Protein AF-A0A7G5XX34-F1 (afdb_monomer_lite)

Foldseek 3Di:
DVVVVVVVVVVVVLVVVVVVVVVVLVLVSLQVVLVVCVVVVVPVSSLVSLVSSVVSLNLVSLLVNLVSCVVVVNNPVSLVSLVVSVVSVVQVSLLVNLVSCVVVVNVVQSVLCVVQNADPVRGRDDPDDD

Structure (mmCIF, N/CA/C/O backbone):
data_AF-A0A7G5XX34-F1
#
_entry.id   AF-A0A7G5XX34-F1
#
loop_
_atom_site.group_PDB
_atom_site.id
_atom_site.type_symbol
_atom_site.label_atom_id
_atom_site.label_alt_id
_atom_site.label_comp_id
_atom_site.label_asym_id
_atom_site.label_entity_id
_atom_site.label_seq_id
_atom_site.pdbx_PDB_ins_code
_atom_site.Cartn_x
_atom_site.Cartn_y
_atom_site.Cartn_z
_atom_site.occupancy
_atom_site.B_iso_or_equiv
_atom_site.auth_seq_id
_atom_site.auth_comp_id
_atom_site.auth_asym_id
_atom_site.auth_atom_id
_atom_site.pdbx_PDB_model_num
ATOM 1 N N . MET A 1 1 ? -9.428 3.087 34.332 1.00 49.62 1 MET A N 1
ATOM 2 C CA . MET A 1 1 ? -10.167 2.028 33.601 1.00 49.62 1 MET A CA 1
ATOM 3 C C . MET A 1 1 ? -11.274 2.555 32.674 1.00 49.62 1 MET A C 1
ATOM 5 O O . MET A 1 1 ? -11.606 1.859 31.728 1.00 49.62 1 MET A O 1
ATOM 9 N N . ALA A 1 2 ? -11.831 3.760 32.878 1.00 52.44 2 ALA A N 1
ATOM 10 C CA . ALA A 1 2 ? -12.924 4.284 32.039 1.00 52.44 2 ALA A CA 1
ATOM 11 C C . ALA A 1 2 ? -12.533 4.592 30.574 1.00 52.44 2 ALA A C 1
ATOM 13 O O . ALA A 1 2 ? -13.312 4.304 29.674 1.00 52.44 2 ALA A O 1
ATOM 14 N N . ARG A 1 3 ? -11.312 5.094 30.327 1.00 47.22 3 ARG A N 1
ATOM 15 C CA . ARG A 1 3 ? -10.834 5.468 28.979 1.00 47.22 3 ARG A CA 1
ATOM 16 C C . ARG A 1 3 ? -10.778 4.283 27.997 1.00 47.22 3 ARG A C 1
ATOM 18 O O . ARG A 1 3 ? -11.358 4.358 26.926 1.00 47.22 3 ARG A O 1
ATOM 25 N N . SER A 1 4 ? -10.225 3.152 28.438 1.00 47.97 4 SER A N 1
ATOM 26 C CA . SER A 1 4 ? -10.099 1.931 27.623 1.00 47.97 4 SER A CA 1
ATOM 27 C C . SER A 1 4 ? -11.450 1.289 27.266 1.00 47.97 4 SER A C 1
ATOM 29 O O . SER A 1 4 ? -11.623 0.766 26.169 1.00 47.97 4 SER A O 1
ATOM 31 N N . ARG A 1 5 ? -12.456 1.380 28.150 1.00 50.97 5 ARG A N 1
ATOM 32 C CA . ARG A 1 5 ? -13.823 0.925 27.832 1.00 50.97 5 ARG A CA 1
ATOM 33 C C . ARG A 1 5 ? -14.517 1.826 26.816 1.00 50.97 5 ARG A C 1
ATOM 35 O O . ARG A 1 5 ? -15.300 1.334 26.011 1.00 50.97 5 ARG A O 1
ATOM 42 N N . GLN A 1 6 ? -14.246 3.125 26.871 1.00 54.00 6 GLN A N 1
ATOM 43 C CA . GLN A 1 6 ? -14.840 4.095 25.961 1.00 54.00 6 GLN A CA 1
ATOM 44 C C . GLN A 1 6 ? -14.222 3.986 24.558 1.00 54.00 6 GLN A C 1
ATOM 46 O O . GLN A 1 6 ? -14.960 4.014 23.580 1.00 54.00 6 GLN A O 1
ATOM 51 N N . GLU A 1 7 ? -12.910 3.744 24.459 1.00 53.38 7 GLU A N 1
ATOM 52 C CA . GLU A 1 7 ? -12.226 3.404 23.200 1.00 53.38 7 GLU A CA 1
ATOM 53 C C . GLU A 1 7 ? -12.747 2.091 22.605 1.00 53.38 7 GLU A C 1
ATOM 55 O O . GLU A 1 7 ? -13.122 2.060 21.437 1.00 53.38 7 GLU A O 1
ATOM 60 N N . ALA A 1 8 ? -12.878 1.032 23.411 1.00 53.97 8 ALA A N 1
ATOM 61 C CA . ALA A 1 8 ? -13.423 -0.246 22.946 1.00 53.97 8 ALA A CA 1
ATOM 62 C C . ALA A 1 8 ? -14.884 -0.138 22.459 1.00 53.97 8 ALA A C 1
ATOM 64 O O . ALA A 1 8 ? -15.256 -0.761 21.465 1.00 53.97 8 ALA A O 1
ATOM 65 N N . GLY A 1 9 ? -15.709 0.677 23.128 1.00 59.34 9 GLY A N 1
ATOM 66 C CA . GLY A 1 9 ? -17.088 0.946 22.709 1.00 59.34 9 GLY A CA 1
ATOM 67 C C . GLY A 1 9 ? -17.181 1.769 21.421 1.00 59.34 9 GLY A C 1
ATOM 68 O O . GLY A 1 9 ? -18.054 1.509 20.594 1.00 59.34 9 GLY A O 1
ATOM 69 N N . ASN A 1 10 ? -16.255 2.709 21.214 1.00 61.12 10 ASN A N 1
ATOM 70 C CA . ASN A 1 10 ? -16.158 3.472 19.968 1.00 61.12 10 ASN A CA 1
ATOM 71 C C . ASN A 1 10 ? -15.698 2.592 18.798 1.00 61.12 10 ASN A C 1
ATOM 73 O O . ASN A 1 10 ? -16.248 2.694 17.706 1.00 61.12 10 ASN A O 1
ATOM 77 N N . LEU A 1 11 ? -14.752 1.680 19.040 1.00 56.12 11 LEU A N 1
ATOM 78 C CA . LEU A 1 11 ? -14.261 0.735 18.033 1.00 56.12 11 LEU A CA 1
ATOM 79 C C . LEU A 1 11 ? -15.355 -0.242 17.583 1.00 56.12 11 LEU A C 1
ATOM 81 O O . LEU A 1 11 ? -15.514 -0.452 16.385 1.00 56.12 11 LEU A O 1
ATOM 85 N N . GLN A 1 12 ? -16.167 -0.771 18.507 1.00 63.25 12 GLN A N 1
ATOM 86 C CA . GLN A 1 12 ? -17.311 -1.626 18.152 1.00 63.25 12 GLN A CA 1
ATOM 87 C C . GLN A 1 12 ? -18.419 -0.875 17.397 1.00 63.25 12 GLN A C 1
ATOM 89 O O . GLN A 1 12 ? -19.063 -1.443 16.512 1.00 63.25 12 GLN A O 1
ATOM 94 N N . GLY A 1 13 ? -18.665 0.391 17.747 1.00 62.22 13 GLY A N 1
ATOM 95 C CA . GLY A 1 13 ? -19.613 1.248 17.031 1.00 62.22 13 GLY A CA 1
ATOM 96 C C . GLY A 1 13 ? -19.152 1.546 15.604 1.00 62.22 13 GLY A C 1
ATOM 97 O O . GLY A 1 13 ? -19.936 1.401 14.665 1.00 62.22 13 GLY A O 1
ATOM 98 N N . ALA A 1 14 ? -17.867 1.874 15.444 1.00 61.19 14 ALA A N 1
ATOM 99 C CA . ALA A 1 14 ? -17.233 2.060 14.147 1.00 61.19 14 ALA A CA 1
ATOM 100 C C . ALA A 1 14 ? -17.311 0.772 13.315 1.00 61.19 14 ALA A C 1
ATOM 102 O O . ALA A 1 14 ? -17.833 0.803 12.209 1.00 61.19 14 ALA A O 1
ATOM 103 N N . GLU A 1 15 ? -16.905 -0.383 13.853 1.00 60.84 15 GLU A N 1
ATOM 104 C CA . GLU A 1 15 ? -16.951 -1.671 13.139 1.00 60.84 15 GLU A CA 1
ATOM 105 C C . GLU A 1 15 ? -18.349 -2.014 12.594 1.00 60.84 15 GLU A C 1
ATOM 107 O O . GLU A 1 15 ? -18.463 -2.522 11.479 1.00 60.84 15 GLU A O 1
ATOM 112 N N . ARG A 1 16 ? -19.426 -1.695 13.327 1.00 64.75 16 ARG A N 1
ATOM 113 C CA . ARG A 1 16 ? -20.809 -1.910 12.859 1.00 64.75 16 ARG A CA 1
ATOM 114 C C . ARG A 1 16 ? -21.240 -0.953 11.751 1.00 64.75 16 ARG A C 1
ATOM 116 O O . ARG A 1 16 ? -21.812 -1.412 10.765 1.00 64.75 16 ARG A O 1
ATOM 123 N N . LEU A 1 17 ? -20.978 0.345 11.906 1.00 60.66 17 LEU A N 1
ATOM 124 C CA . LEU A 1 17 ? -21.235 1.346 10.860 1.00 60.66 17 LEU A CA 1
ATOM 125 C C . LEU A 1 17 ? -20.430 1.032 9.592 1.00 60.66 17 LEU A C 1
ATOM 127 O O . LEU A 1 17 ? -20.930 1.170 8.479 1.00 60.66 17 LEU A O 1
ATOM 131 N N . HIS A 1 18 ? -19.214 0.519 9.761 1.00 60.47 18 HIS A N 1
ATOM 132 C CA . HIS A 1 18 ? -18.367 0.089 8.661 1.00 60.47 18 HIS A CA 1
ATOM 133 C C . HIS A 1 18 ? -18.865 -1.194 8.004 1.00 60.47 18 HIS A C 1
ATOM 135 O O . HIS A 1 18 ? -18.873 -1.255 6.783 1.00 60.47 18 HIS A O 1
ATOM 141 N N . GLN A 1 19 ? -19.360 -2.187 8.750 1.00 59.91 19 GLN A N 1
ATOM 142 C CA . GLN A 1 19 ? -19.962 -3.377 8.140 1.00 59.91 19 GLN A CA 1
ATOM 143 C C . GLN A 1 19 ? -21.170 -3.016 7.256 1.00 59.91 19 GLN A C 1
ATOM 145 O O . GLN A 1 19 ? -21.334 -3.601 6.192 1.00 59.91 19 GLN A O 1
ATOM 150 N N . GLN A 1 20 ? -21.937 -1.988 7.630 1.00 62.19 20 GLN A N 1
ATOM 151 C CA . GLN A 1 20 ? -22.999 -1.436 6.781 1.00 62.19 20 GLN A CA 1
ATOM 152 C C . GLN A 1 20 ? -22.465 -0.685 5.550 1.00 62.19 20 GLN A C 1
ATOM 154 O O . GLN A 1 20 ? -23.070 -0.773 4.488 1.00 62.19 20 GLN A O 1
ATOM 159 N N . ALA A 1 21 ? -21.336 0.025 5.655 1.00 57.69 21 ALA A N 1
ATOM 160 C CA . ALA A 1 21 ? -20.685 0.674 4.510 1.00 57.69 21 ALA A CA 1
ATOM 161 C C . ALA A 1 21 ? -20.089 -0.344 3.516 1.00 57.69 21 ALA A C 1
ATOM 163 O O . ALA A 1 21 ? -20.134 -0.127 2.307 1.00 57.69 21 ALA A O 1
ATOM 164 N N . ILE A 1 22 ? -19.594 -1.480 4.020 1.00 56.34 22 ILE A N 1
ATOM 165 C CA . ILE A 1 22 ? -19.170 -2.632 3.210 1.00 56.34 22 ILE A CA 1
ATOM 166 C C . ILE A 1 22 ? -20.366 -3.213 2.459 1.00 56.34 22 ILE A C 1
ATOM 168 O O . ILE A 1 22 ? -20.278 -3.429 1.254 1.00 56.34 22 ILE A O 1
ATOM 172 N N . ASP A 1 23 ? -21.492 -3.417 3.148 1.00 59.62 23 ASP A N 1
ATOM 173 C CA . ASP A 1 23 ? -22.729 -3.899 2.524 1.00 59.62 23 ASP A CA 1
ATOM 174 C C . ASP A 1 23 ? -23.292 -2.879 1.511 1.00 59.62 23 ASP A C 1
ATOM 176 O O . ASP A 1 23 ? -23.983 -3.256 0.566 1.00 59.62 23 ASP A O 1
ATOM 180 N N . ALA A 1 24 ? -22.954 -1.594 1.669 1.00 62.25 24 ALA A N 1
ATOM 181 C CA . ALA A 1 24 ? -23.264 -0.519 0.727 1.00 62.25 24 ALA A CA 1
ATOM 182 C C . ALA A 1 24 ? -22.245 -0.374 -0.426 1.00 62.25 24 ALA A C 1
ATOM 184 O O . ALA A 1 24 ? -22.453 0.460 -1.306 1.00 62.25 24 ALA A O 1
ATOM 185 N N . GLY A 1 25 ? -21.172 -1.175 -0.455 1.00 57.31 25 GLY A N 1
ATOM 186 C CA . GLY A 1 25 ? -20.177 -1.172 -1.534 1.00 57.31 25 GLY A CA 1
ATOM 187 C C . GLY A 1 25 ? -19.146 -0.040 -1.472 1.00 57.31 25 GLY A C 1
ATOM 188 O O . GLY A 1 25 ? -18.479 0.226 -2.467 1.00 57.31 25 GLY A O 1
ATOM 189 N N . CYS A 1 26 ? -18.982 0.628 -0.328 1.00 65.69 26 CYS A N 1
ATOM 190 C CA . CYS A 1 26 ? -17.970 1.672 -0.155 1.00 65.69 26 CYS A CA 1
ATOM 191 C C . CYS A 1 26 ? -16.622 1.053 0.250 1.00 65.69 26 CYS A C 1
ATOM 193 O O . CYS A 1 26 ? -16.222 1.097 1.415 1.00 65.69 26 CYS A O 1
ATOM 195 N N . SER A 1 27 ? -15.924 0.454 -0.716 1.00 68.56 27 SER A N 1
ATOM 196 C CA . SER A 1 27 ? -14.588 -0.138 -0.546 1.00 68.56 27 SER A CA 1
ATOM 197 C C . SER A 1 27 ? -13.553 0.848 0.012 1.00 68.56 27 SER A C 1
ATOM 199 O O . SER A 1 27 ? -12.686 0.449 0.790 1.00 68.56 27 SER A O 1
ATOM 201 N N . ASP A 1 28 ? -13.695 2.134 -0.308 1.00 71.00 28 ASP A N 1
ATOM 202 C CA . ASP A 1 28 ? -12.798 3.217 0.114 1.00 71.00 28 ASP A CA 1
ATOM 203 C C . ASP A 1 28 ? -12.862 3.434 1.636 1.00 71.00 28 ASP A C 1
ATOM 205 O O . ASP A 1 28 ? -11.843 3.601 2.302 1.00 71.00 28 ASP A O 1
ATOM 209 N N . SER A 1 29 ? -14.055 3.286 2.228 1.00 78.44 29 SER A N 1
ATOM 210 C CA . SER A 1 29 ? -14.263 3.430 3.676 1.00 78.44 29 SER A CA 1
ATOM 211 C C . SER A 1 29 ? -13.544 2.358 4.501 1.00 78.44 29 SER A C 1
ATOM 213 O O . SER A 1 29 ? -13.273 2.571 5.683 1.00 78.44 29 SER A O 1
ATOM 215 N N . LEU A 1 30 ? -13.242 1.197 3.904 1.00 80.12 30 LEU A N 1
ATOM 216 C CA . LEU A 1 30 ? -12.408 0.179 4.544 1.00 80.12 30 LEU A CA 1
ATOM 217 C C . LEU A 1 30 ? -10.931 0.579 4.567 1.00 80.12 30 LEU A C 1
ATOM 219 O O . LEU A 1 30 ? -10.252 0.285 5.550 1.00 80.12 30 LEU A O 1
ATOM 223 N N . GLY A 1 31 ? -10.451 1.234 3.506 1.00 82.06 31 GLY A N 1
ATOM 224 C CA . GLY A 1 31 ? -9.086 1.747 3.424 1.00 82.06 31 GLY A CA 1
ATOM 225 C C . GLY A 1 31 ? -8.841 2.843 4.459 1.00 82.06 31 GLY A C 1
ATOM 226 O O . GLY A 1 31 ? -7.869 2.772 5.204 1.00 82.06 31 GLY A O 1
ATOM 227 N N . ASP A 1 32 ? -9.779 3.780 4.597 1.00 84.44 32 ASP A N 1
ATOM 228 C CA . ASP A 1 32 ? -9.680 4.855 5.591 1.00 84.44 32 ASP A CA 1
ATOM 229 C C . ASP A 1 32 ? -9.654 4.311 7.029 1.00 84.44 32 ASP A C 1
ATOM 231 O O . ASP A 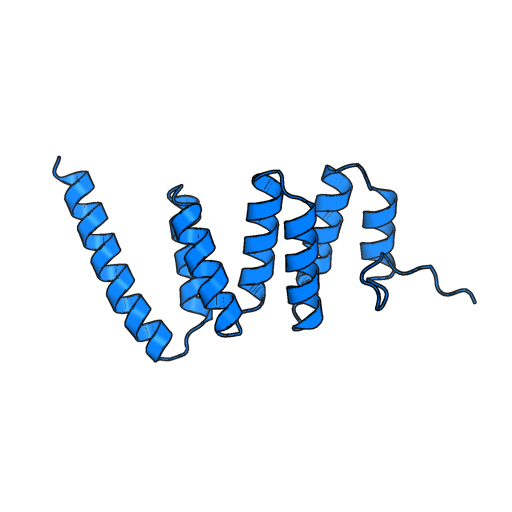1 32 ? -8.851 4.737 7.861 1.00 84.44 32 ASP A O 1
ATOM 235 N N . LEU A 1 33 ? -10.500 3.316 7.334 1.00 83.25 33 LEU A N 1
ATOM 236 C CA . LEU A 1 33 ? -10.495 2.671 8.649 1.00 83.25 33 LEU A CA 1
ATOM 237 C C . LEU A 1 33 ? -9.185 1.922 8.912 1.00 83.25 33 LEU A C 1
ATOM 239 O O . LEU A 1 33 ? -8.709 1.899 10.049 1.00 83.25 33 LEU A O 1
ATOM 243 N N . ALA A 1 34 ? -8.620 1.289 7.885 1.00 87.62 34 ALA A N 1
ATOM 244 C CA . ALA A 1 34 ? -7.335 0.622 7.999 1.00 87.62 34 ALA A CA 1
ATOM 245 C C . ALA A 1 34 ? -6.227 1.622 8.361 1.00 87.62 34 ALA A C 1
ATOM 247 O O . ALA A 1 34 ? -5.482 1.358 9.304 1.00 87.62 34 ALA A O 1
ATOM 248 N N . GLY A 1 35 ? -6.202 2.796 7.719 1.00 86.44 35 GLY A N 1
ATOM 249 C CA . GLY A 1 35 ? -5.285 3.887 8.063 1.00 86.44 35 GLY A CA 1
ATOM 250 C C . GLY A 1 35 ? -5.434 4.347 9.517 1.00 86.44 35 GLY A C 1
ATOM 251 O O . GLY A 1 35 ? -4.454 4.412 10.253 1.00 86.44 35 GLY A O 1
ATOM 252 N N . LEU A 1 36 ? -6.667 4.540 9.996 1.00 86.12 36 LEU A N 1
ATOM 253 C CA . LEU A 1 36 ? -6.916 4.902 11.401 1.00 86.12 36 LEU A CA 1
ATOM 254 C C . LEU A 1 36 ? -6.442 3.826 12.394 1.00 86.12 36 LEU A C 1
ATOM 256 O O . LEU A 1 36 ? -5.963 4.139 13.485 1.00 86.12 36 LEU A O 1
ATOM 260 N N . ARG A 1 37 ? -6.591 2.542 12.046 1.00 86.25 37 ARG A N 1
ATOM 261 C CA . ARG A 1 37 ? -6.095 1.427 12.872 1.00 86.25 37 ARG A CA 1
ATOM 262 C C . ARG A 1 37 ? -4.577 1.384 12.898 1.00 86.25 37 ARG A C 1
ATOM 264 O O . ARG A 1 37 ? -4.003 1.110 13.949 1.00 86.25 37 ARG A O 1
ATOM 271 N N . GLU A 1 38 ? -3.949 1.682 11.771 1.00 87.44 38 GLU A N 1
ATOM 272 C CA . GLU A 1 38 ? -2.504 1.778 11.663 1.00 87.44 38 GLU A CA 1
ATOM 273 C C . GLU A 1 38 ? -1.947 2.915 12.527 1.00 87.44 38 GLU A C 1
ATOM 275 O O . GLU A 1 38 ? -1.044 2.681 13.328 1.00 87.44 38 GLU A O 1
ATOM 280 N N . GLU A 1 39 ? -2.548 4.107 12.461 1.00 87.62 39 GLU A N 1
ATOM 281 C CA . GLU A 1 39 ? -2.197 5.249 13.319 1.00 87.62 39 GLU A CA 1
ATOM 282 C C . GLU A 1 39 ? -2.366 4.928 14.813 1.00 87.62 39 GLU A C 1
ATOM 284 O O . GLU A 1 39 ? -1.598 5.397 15.656 1.00 87.62 39 GLU A O 1
ATOM 289 N N . ALA A 1 40 ? -3.345 4.085 15.152 1.00 85.81 40 ALA A N 1
ATOM 290 C CA . ALA A 1 40 ? -3.562 3.583 16.506 1.00 85.81 40 ALA A CA 1
ATOM 291 C C . ALA A 1 40 ? -2.597 2.447 16.917 1.00 85.81 40 ALA A C 1
ATOM 293 O O . ALA A 1 40 ? -2.661 1.974 18.054 1.00 85.81 40 ALA A O 1
ATOM 294 N N . GLY A 1 41 ? -1.714 1.996 16.019 1.00 86.56 41 GLY A N 1
ATOM 295 C CA . GL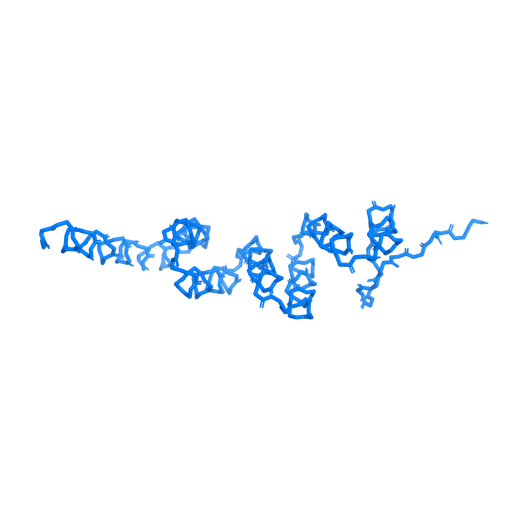Y A 1 41 ? -0.755 0.909 16.241 1.00 86.56 41 GLY A CA 1
ATOM 296 C C . GLY A 1 41 ? -1.330 -0.506 16.089 1.00 86.56 41 GLY A C 1
ATOM 297 O O . GLY A 1 41 ? -0.620 -1.485 16.325 1.00 86.56 41 GLY A O 1
ATOM 298 N N . ASP A 1 42 ? -2.593 -0.651 15.680 1.00 88.38 42 ASP A N 1
ATOM 299 C CA . ASP A 1 42 ? -3.239 -1.939 15.394 1.00 88.38 42 ASP A CA 1
ATOM 300 C C . ASP A 1 42 ? -2.932 -2.392 13.957 1.00 88.38 42 ASP A C 1
ATOM 302 O O . ASP A 1 42 ? -3.811 -2.463 13.095 1.00 88.38 42 ASP A O 1
ATOM 306 N N . LEU A 1 43 ? -1.659 -2.715 13.697 1.00 87.81 43 LEU A N 1
ATOM 307 C CA . LEU A 1 43 ? -1.178 -3.121 12.368 1.00 87.81 43 LEU A CA 1
ATOM 308 C C . LEU A 1 43 ? -1.891 -4.375 11.840 1.00 87.81 43 LEU A C 1
ATOM 310 O O . LEU A 1 43 ? -2.190 -4.473 10.653 1.00 87.81 43 LEU A O 1
ATOM 314 N N . GLN A 1 44 ? -2.217 -5.330 12.718 1.00 86.62 44 GLN A N 1
ATOM 315 C CA . GLN A 1 44 ? -2.954 -6.529 12.309 1.00 86.62 44 GLN A CA 1
ATOM 316 C C . GLN A 1 44 ? -4.407 -6.215 11.936 1.00 86.62 44 GLN A C 1
ATOM 318 O O . GLN A 1 44 ? -4.958 -6.839 11.027 1.00 86.62 44 GLN A O 1
ATOM 323 N N . GLY A 1 45 ? -5.050 -5.285 12.647 1.00 85.62 45 GLY A N 1
ATOM 324 C CA . GLY A 1 45 ? -6.361 -4.759 12.280 1.00 85.62 45 GLY A CA 1
ATOM 325 C C . GLY A 1 45 ? -6.330 -4.046 10.934 1.00 85.62 45 GLY A C 1
ATOM 326 O O . GLY A 1 45 ? -7.164 -4.350 10.080 1.00 85.62 45 GLY A O 1
ATOM 327 N N . ALA A 1 46 ? -5.340 -3.175 10.730 1.00 89.31 46 ALA A N 1
ATOM 328 C CA . ALA A 1 46 ? -5.133 -2.455 9.479 1.00 89.31 46 ALA A CA 1
ATOM 329 C C . ALA A 1 46 ? -4.943 -3.415 8.293 1.00 89.31 46 ALA A C 1
ATOM 331 O O . ALA A 1 46 ? -5.670 -3.317 7.309 1.00 89.31 46 ALA A O 1
ATOM 332 N N . GLU A 1 47 ? -4.065 -4.417 8.413 1.00 89.31 47 GLU A N 1
ATOM 333 C CA . GLU A 1 47 ? -3.810 -5.396 7.345 1.00 89.31 47 GLU A CA 1
ATOM 334 C C . GLU A 1 47 ? -5.089 -6.135 6.915 1.00 89.31 47 GLU A C 1
ATOM 336 O O . GLU A 1 47 ? -5.377 -6.271 5.724 1.00 89.31 47 GLU A O 1
ATOM 341 N N . ARG A 1 48 ? -5.901 -6.593 7.879 1.00 87.81 48 ARG A N 1
ATOM 342 C CA . ARG A 1 48 ? -7.168 -7.280 7.572 1.00 87.81 48 ARG A CA 1
ATOM 343 C C . ARG A 1 48 ? -8.136 -6.378 6.812 1.00 87.81 48 ARG A C 1
ATOM 345 O O . ARG A 1 48 ? -8.837 -6.853 5.918 1.00 87.81 48 ARG A O 1
ATOM 352 N N . LEU A 1 49 ? -8.193 -5.102 7.183 1.00 87.06 49 LEU A N 1
ATOM 353 C CA . LEU A 1 49 ? -9.082 -4.127 6.563 1.00 87.06 49 LEU A CA 1
ATOM 354 C C . LEU A 1 49 ? -8.604 -3.732 5.168 1.00 87.06 49 LEU A C 1
ATOM 356 O O . LEU A 1 49 ? -9.414 -3.759 4.243 1.00 87.06 49 LEU A O 1
ATOM 360 N N . TYR A 1 50 ? -7.307 -3.472 4.985 1.00 89.88 50 TYR A N 1
ATOM 361 C CA . TYR A 1 50 ? -6.747 -3.219 3.661 1.00 89.88 50 TYR A CA 1
ATOM 362 C C . TYR A 1 50 ? -6.952 -4.416 2.726 1.00 89.88 50 TYR A C 1
ATOM 364 O O . TYR A 1 50 ? -7.367 -4.224 1.588 1.00 89.88 50 TYR A O 1
ATOM 372 N N . ARG A 1 51 ? -6.771 -5.660 3.196 1.00 87.56 51 ARG A N 1
ATOM 373 C CA . ARG A 1 51 ? -7.035 -6.850 2.363 1.00 87.56 51 ARG A CA 1
ATOM 374 C C . ARG A 1 51 ? -8.491 -6.913 1.917 1.00 87.56 51 ARG A C 1
ATOM 376 O O . ARG A 1 51 ? -8.765 -7.077 0.737 1.00 87.56 51 ARG A O 1
ATOM 383 N N . ARG A 1 52 ? -9.426 -6.688 2.840 1.00 84.44 52 ARG A N 1
ATOM 384 C CA . ARG A 1 52 ? -10.858 -6.676 2.518 1.00 84.44 52 ARG A CA 1
ATOM 385 C C . ARG A 1 52 ? -11.242 -5.523 1.581 1.00 84.44 52 ARG A C 1
ATOM 387 O O . ARG A 1 52 ? -12.135 -5.683 0.758 1.00 84.44 52 ARG A O 1
ATOM 394 N N . SER A 1 53 ? -10.580 -4.376 1.710 1.00 85.75 53 SER A N 1
ATOM 395 C CA . SER A 1 53 ? -10.750 -3.215 0.831 1.00 85.75 53 SER A CA 1
ATOM 396 C C . SER A 1 53 ? -10.244 -3.508 -0.587 1.00 85.75 53 SER A C 1
ATOM 398 O O . SER A 1 53 ? -10.954 -3.255 -1.561 1.00 85.75 53 SER A O 1
ATOM 400 N N . ALA A 1 54 ? -9.075 -4.146 -0.699 1.00 85.94 54 ALA A N 1
ATOM 401 C CA . ALA A 1 54 ? -8.518 -4.619 -1.961 1.00 85.94 54 ALA A CA 1
ATOM 402 C C . ALA A 1 54 ? -9.422 -5.661 -2.641 1.00 85.94 54 ALA A C 1
ATOM 404 O O . ALA A 1 54 ? -9.706 -5.529 -3.831 1.00 85.94 54 ALA A O 1
ATOM 405 N N . ASP A 1 55 ? -9.937 -6.635 -1.881 1.00 83.44 55 ASP A N 1
ATOM 406 C CA . ASP A 1 55 ? -10.883 -7.650 -2.371 1.00 83.44 55 ASP A CA 1
ATOM 407 C C . ASP A 1 55 ? -12.195 -7.027 -2.885 1.00 83.44 55 ASP A C 1
ATOM 409 O O . ASP A 1 55 ? -12.847 -7.576 -3.773 1.00 83.44 55 ASP A O 1
ATOM 413 N N . ALA A 1 56 ? -12.580 -5.864 -2.348 1.00 80.25 56 ALA A N 1
ATOM 414 C CA . ALA A 1 56 ? -13.746 -5.096 -2.777 1.00 80.25 56 ALA A CA 1
ATOM 415 C C . ALA A 1 56 ? -13.471 -4.162 -3.976 1.00 80.25 56 ALA A C 1
ATOM 417 O O . ALA A 1 56 ? -14.383 -3.464 -4.415 1.00 80.25 56 ALA A O 1
ATOM 418 N N . GLY A 1 57 ? -12.247 -4.151 -4.517 1.00 78.62 57 GLY A N 1
ATOM 419 C CA . GLY A 1 57 ? -11.867 -3.365 -5.697 1.00 78.62 57 GLY A CA 1
ATOM 420 C C . GLY A 1 57 ? -11.155 -2.043 -5.400 1.00 78.62 57 GLY A C 1
ATOM 421 O O . GLY A 1 57 ? -10.834 -1.308 -6.332 1.00 78.62 57 GLY A O 1
ATOM 422 N N . TYR A 1 58 ? -10.852 -1.730 -4.136 1.00 82.44 58 TYR A N 1
ATOM 423 C CA . TYR A 1 58 ? -10.056 -0.547 -3.806 1.00 82.44 58 TYR A CA 1
ATOM 424 C C . TYR A 1 58 ? -8.560 -0.857 -3.894 1.00 82.44 58 TYR A C 1
ATOM 426 O O . TYR A 1 58 ? -7.902 -1.226 -2.921 1.00 82.44 58 TYR A O 1
ATOM 434 N N . HIS A 1 59 ? -8.004 -0.714 -5.092 1.00 83.62 59 HIS A N 1
ATOM 435 C CA . HIS A 1 59 ? -6.623 -1.106 -5.389 1.00 83.62 59 HIS A CA 1
ATOM 436 C C . HIS A 1 59 ? -5.555 -0.276 -4.657 1.00 83.62 59 HIS A C 1
ATOM 438 O O . HIS A 1 59 ? -4.438 -0.757 -4.483 1.00 83.62 59 HIS A O 1
ATOM 444 N N . HIS A 1 60 ? -5.892 0.913 -4.145 1.00 84.44 60 HIS A N 1
ATOM 445 C CA . HIS A 1 60 ? -5.006 1.678 -3.258 1.00 84.44 60 HIS A CA 1
ATOM 446 C C . HIS A 1 60 ? -4.625 0.877 -2.001 1.00 84.44 60 HIS A C 1
ATOM 448 O O . HIS A 1 60 ? -3.486 0.937 -1.543 1.00 84.44 60 HIS A O 1
ATOM 454 N N . ALA A 1 61 ? -5.542 0.058 -1.472 1.00 88.62 61 ALA A N 1
ATOM 455 C CA . ALA A 1 61 ? -5.277 -0.763 -0.294 1.00 88.62 61 ALA A CA 1
ATOM 456 C C . ALA A 1 61 ? -4.172 -1.813 -0.515 1.00 88.62 61 ALA A C 1
ATOM 458 O O . ALA A 1 61 ? -3.497 -2.199 0.437 1.00 88.62 61 ALA A O 1
ATOM 459 N N . LEU A 1 62 ? -3.942 -2.251 -1.759 1.00 90.44 62 LEU A N 1
ATOM 460 C CA . LEU A 1 62 ? -2.819 -3.134 -2.094 1.00 90.44 62 LEU A CA 1
ATOM 461 C C . LEU A 1 62 ? -1.468 -2.416 -1.945 1.00 90.44 62 LEU A C 1
ATOM 463 O O . LEU A 1 62 ? -0.508 -3.031 -1.488 1.00 90.44 62 LEU A O 1
ATOM 467 N N . GLY A 1 63 ? -1.401 -1.120 -2.273 1.00 89.12 63 GLY A N 1
ATOM 468 C CA . GLY A 1 63 ? -0.207 -0.296 -2.058 1.00 89.12 63 GLY A CA 1
ATOM 469 C C . GLY A 1 63 ? 0.123 -0.132 -0.572 1.00 89.12 63 GLY A C 1
ATOM 470 O O . GLY A 1 63 ? 1.274 -0.298 -0.171 1.00 89.12 63 GLY A 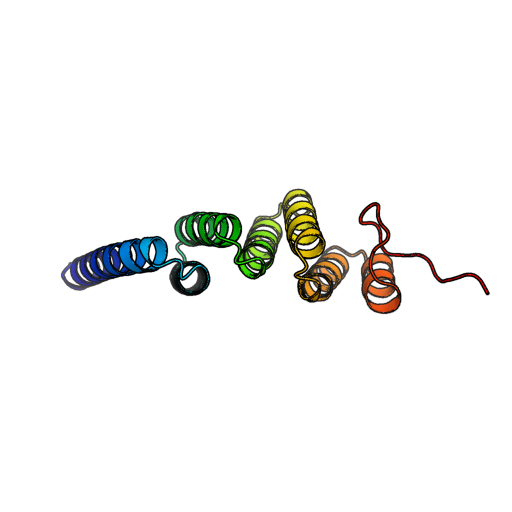O 1
ATOM 471 N N . GLU A 1 64 ? -0.894 0.088 0.264 1.00 90.50 64 GLU A N 1
ATOM 472 C CA . GLU A 1 6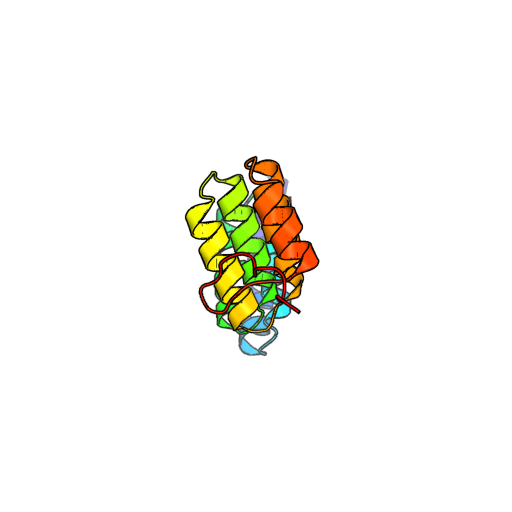4 ? -0.710 0.167 1.720 1.00 90.50 64 GLU A CA 1
ATOM 473 C C . GLU A 1 64 ? -0.294 -1.178 2.331 1.00 90.50 64 GLU A C 1
ATOM 475 O O . GLU A 1 64 ? 0.621 -1.230 3.153 1.00 90.50 64 GLU A O 1
ATOM 480 N N . LEU A 1 65 ? -0.882 -2.295 1.882 1.00 91.31 65 LEU A N 1
ATOM 481 C CA . LEU A 1 65 ? -0.421 -3.631 2.278 1.00 91.31 65 LEU A CA 1
ATOM 482 C C . LEU A 1 65 ? 1.043 -3.862 1.902 1.00 91.31 65 LEU A C 1
ATOM 484 O O . LEU A 1 65 ? 1.795 -4.429 2.695 1.00 91.31 65 LEU A O 1
ATOM 488 N N . ALA A 1 66 ? 1.451 -3.427 0.708 1.00 91.38 66 ALA A N 1
ATOM 489 C CA . ALA A 1 66 ? 2.827 -3.560 0.259 1.00 91.38 66 ALA A CA 1
ATOM 490 C C . ALA A 1 66 ? 3.788 -2.780 1.167 1.00 91.38 66 ALA A C 1
ATOM 492 O O . ALA A 1 66 ? 4.806 -3.326 1.596 1.00 91.38 66 ALA A O 1
ATOM 493 N N . ARG A 1 67 ? 3.431 -1.546 1.548 1.00 89.69 67 ARG A N 1
ATOM 494 C CA . ARG A 1 67 ? 4.202 -0.757 2.517 1.00 89.69 67 ARG A CA 1
ATOM 495 C C . ARG A 1 67 ? 4.303 -1.453 3.874 1.00 89.69 67 ARG A C 1
ATOM 497 O O . ARG A 1 67 ? 5.406 -1.567 4.405 1.00 89.69 67 ARG A O 1
ATOM 504 N N . LEU A 1 68 ? 3.194 -1.971 4.407 1.00 90.12 68 LEU A N 1
ATOM 505 C CA . LEU A 1 68 ? 3.194 -2.704 5.679 1.00 90.12 68 LEU A CA 1
ATOM 506 C C . LEU A 1 68 ? 4.111 -3.936 5.634 1.00 90.12 68 LEU A C 1
ATOM 508 O O . LEU A 1 68 ? 4.828 -4.209 6.597 1.00 90.12 68 LEU A O 1
ATOM 512 N N . ARG A 1 69 ? 4.127 -4.674 4.516 1.00 91.12 69 ARG A N 1
ATOM 513 C CA . ARG A 1 69 ? 5.030 -5.822 4.329 1.00 91.12 69 ARG A CA 1
ATOM 514 C C . ARG A 1 69 ? 6.488 -5.420 4.223 1.00 91.12 69 ARG A C 1
ATOM 516 O O . ARG A 1 69 ? 7.333 -6.051 4.855 1.00 91.12 69 ARG A O 1
ATOM 523 N N . TRP A 1 70 ? 6.776 -4.334 3.514 1.00 88.06 70 TRP A N 1
ATOM 524 C CA . TRP A 1 70 ? 8.121 -3.779 3.454 1.00 88.06 70 TRP A CA 1
ATOM 525 C C . TRP A 1 70 ? 8.636 -3.394 4.847 1.00 88.06 70 TRP A C 1
ATOM 527 O O . TRP A 1 70 ? 9.740 -3.775 5.233 1.00 88.06 70 TRP A O 1
ATOM 537 N N . GLU A 1 71 ? 7.825 -2.675 5.627 1.00 86.69 71 GLU A N 1
ATOM 538 C CA . GLU A 1 71 ? 8.165 -2.266 6.995 1.00 86.69 71 GLU A CA 1
ATOM 539 C C . GLU A 1 71 ? 8.317 -3.460 7.949 1.00 86.69 71 GLU A C 1
ATOM 541 O O . GLU A 1 71 ? 9.164 -3.430 8.842 1.00 86.69 71 GLU A O 1
ATOM 546 N N . ALA A 1 72 ? 7.561 -4.538 7.722 1.00 88.12 72 ALA A N 1
ATOM 547 C CA . ALA A 1 72 ? 7.709 -5.804 8.436 1.00 88.12 72 ALA A CA 1
ATOM 548 C C . ALA A 1 72 ? 8.962 -6.609 8.027 1.00 88.12 72 ALA A C 1
ATOM 550 O O . ALA A 1 72 ? 9.243 -7.645 8.632 1.00 88.12 72 ALA A O 1
ATOM 551 N N . GLY A 1 73 ? 9.728 -6.144 7.033 1.00 87.94 73 GLY A N 1
ATOM 552 C CA . GLY A 1 73 ? 10.936 -6.809 6.548 1.00 87.94 73 GLY A CA 1
ATOM 553 C C . GLY A 1 73 ? 10.679 -7.918 5.527 1.00 87.94 73 GLY A C 1
ATOM 554 O O . GLY A 1 73 ? 11.568 -8.741 5.313 1.00 87.94 73 GLY A O 1
ATOM 555 N N . ASP A 1 74 ? 9.504 -7.935 4.889 1.00 89.31 74 ASP A N 1
ATOM 556 C CA . ASP A 1 74 ? 9.161 -8.846 3.793 1.00 89.31 74 ASP A CA 1
ATOM 557 C C . ASP A 1 74 ? 9.067 -8.090 2.450 1.00 89.31 74 ASP A C 1
ATOM 559 O O . ASP A 1 74 ? 7.979 -7.758 1.963 1.00 89.31 74 ASP A O 1
ATOM 563 N N . PRO A 1 75 ? 10.218 -7.771 1.826 1.00 85.06 75 PRO A N 1
ATOM 564 C CA . PRO A 1 75 ? 10.242 -7.055 0.556 1.00 85.06 75 PRO A CA 1
ATOM 565 C C . PRO A 1 75 ? 9.679 -7.889 -0.604 1.00 85.06 75 PRO A C 1
ATOM 567 O O . PRO A 1 75 ? 9.224 -7.320 -1.592 1.00 85.06 75 PRO A O 1
ATOM 570 N N . GLN A 1 76 ? 9.690 -9.222 -0.508 1.00 86.38 76 GLN A N 1
ATOM 571 C CA . GLN A 1 76 ? 9.193 -10.101 -1.569 1.00 86.38 76 GLN A CA 1
ATOM 572 C C . GLN A 1 76 ? 7.667 -10.082 -1.634 1.00 86.38 76 GLN A C 1
ATOM 574 O O . GLN A 1 76 ? 7.103 -9.954 -2.723 1.00 86.38 76 GLN A O 1
ATOM 579 N N . GLU A 1 77 ? 6.993 -10.154 -0.484 1.00 88.56 77 GLU A N 1
ATOM 580 C CA . GLU A 1 77 ? 5.538 -10.009 -0.440 1.00 88.56 77 GLU A CA 1
ATOM 581 C C . GLU A 1 77 ? 5.114 -8.585 -0.836 1.00 88.56 77 GLU A C 1
ATOM 583 O O . GLU A 1 77 ? 4.153 -8.422 -1.591 1.00 88.56 77 GLU A O 1
ATOM 588 N N . ALA A 1 78 ? 5.873 -7.560 -0.423 1.00 89.69 78 ALA A N 1
ATOM 589 C CA . ALA A 1 78 ? 5.632 -6.173 -0.825 1.00 89.69 78 ALA A CA 1
ATOM 590 C C . ALA A 1 78 ? 5.673 -5.981 -2.352 1.00 89.69 78 ALA A C 1
ATOM 592 O O . ALA A 1 78 ? 4.760 -5.392 -2.932 1.00 89.69 78 ALA A O 1
ATOM 593 N N . GLU A 1 79 ? 6.690 -6.521 -3.032 1.00 86.12 79 GLU A N 1
ATOM 594 C CA . GLU A 1 79 ? 6.772 -6.464 -4.498 1.00 86.12 79 GLU A CA 1
ATOM 595 C C . GLU A 1 79 ? 5.603 -7.191 -5.179 1.00 86.12 79 GLU A C 1
ATOM 597 O O . GLU A 1 79 ? 5.067 -6.700 -6.177 1.00 86.12 79 GLU A O 1
ATOM 602 N N . GLY A 1 80 ? 5.168 -8.330 -4.631 1.00 89.31 80 GLY A N 1
ATOM 603 C CA . GLY A 1 80 ? 3.997 -9.056 -5.125 1.00 89.31 80 GLY A CA 1
ATOM 604 C C . GLY A 1 80 ? 2.712 -8.227 -5.046 1.00 89.31 80 GLY A C 1
ATOM 605 O O . GLY A 1 80 ? 1.945 -8.181 -6.009 1.00 89.31 80 GLY A O 1
ATOM 606 N N . LEU A 1 81 ? 2.504 -7.527 -3.930 1.00 91.06 81 LEU A N 1
ATOM 607 C CA . LEU A 1 81 ? 1.345 -6.661 -3.703 1.00 91.06 81 LEU A CA 1
ATOM 608 C C . LEU A 1 81 ? 1.361 -5.419 -4.608 1.00 91.06 81 LEU A C 1
ATOM 610 O O . LEU A 1 81 ? 0.336 -5.086 -5.206 1.00 91.06 81 LEU A O 1
ATOM 614 N N . HIS A 1 82 ? 2.522 -4.784 -4.796 1.00 88.06 82 HIS A N 1
ATOM 615 C CA . HIS A 1 82 ? 2.673 -3.694 -5.767 1.00 88.06 82 HIS A CA 1
ATOM 616 C C . HIS A 1 82 ? 2.351 -4.149 -7.189 1.00 88.06 82 HIS A C 1
ATOM 618 O O . HIS A 1 82 ? 1.651 -3.449 -7.919 1.00 88.06 82 HIS A O 1
ATOM 624 N N . ARG A 1 83 ? 2.809 -5.340 -7.586 1.00 85.69 83 ARG A N 1
ATOM 625 C CA . ARG A 1 83 ? 2.486 -5.894 -8.903 1.00 85.69 83 ARG A CA 1
ATOM 626 C C . ARG A 1 83 ? 0.985 -6.112 -9.071 1.00 85.69 83 ARG A C 1
ATOM 628 O O . ARG A 1 83 ? 0.436 -5.695 -10.083 1.00 85.69 83 ARG A O 1
ATOM 635 N N . GLN A 1 84 ? 0.318 -6.688 -8.070 1.00 88.75 84 GLN A N 1
ATOM 636 C CA . GLN A 1 84 ? -1.138 -6.860 -8.092 1.00 88.75 84 GLN A CA 1
ATOM 637 C C . GLN A 1 84 ? -1.874 -5.522 -8.227 1.00 88.75 84 GLN A C 1
ATOM 639 O O . GLN A 1 84 ? -2.820 -5.422 -9.004 1.00 88.75 84 GLN A O 1
ATOM 644 N N . ALA A 1 85 ? -1.427 -4.486 -7.516 1.00 88.25 85 ALA A N 1
ATOM 645 C CA . ALA A 1 85 ? -1.975 -3.140 -7.646 1.00 88.25 85 ALA A CA 1
ATOM 646 C C . ALA A 1 85 ? -1.810 -2.578 -9.068 1.00 88.25 85 ALA A C 1
ATOM 648 O O . ALA A 1 85 ? -2.762 -2.029 -9.621 1.00 88.25 85 ALA A O 1
ATOM 649 N N . ILE A 1 86 ? -0.636 -2.745 -9.682 1.00 86.19 86 ILE A N 1
ATOM 650 C CA . IL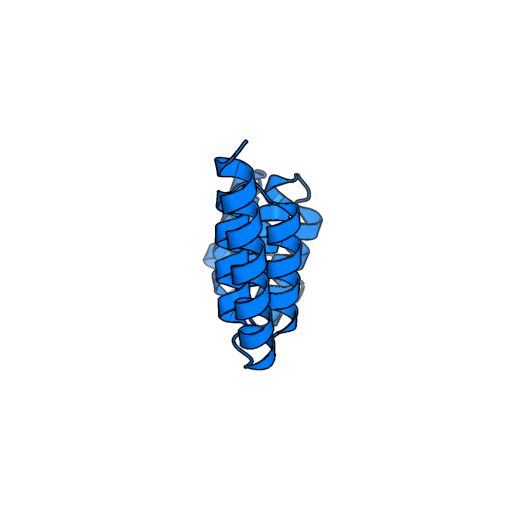E A 1 86 ? -0.360 -2.284 -11.052 1.00 86.19 86 ILE A CA 1
ATOM 651 C C . ILE A 1 86 ? -1.209 -3.047 -12.072 1.00 86.19 86 ILE A C 1
ATOM 653 O O . ILE A 1 86 ? -1.823 -2.415 -12.931 1.00 86.19 86 ILE A O 1
ATOM 657 N N . ASP A 1 87 ? -1.291 -4.373 -11.950 1.00 84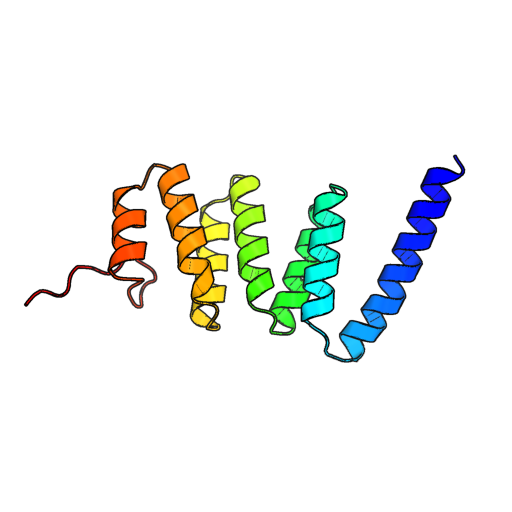.81 87 ASP A N 1
ATOM 658 C CA . ASP A 1 87 ? -2.112 -5.229 -12.817 1.00 84.81 87 ASP A CA 1
ATOM 659 C C . ASP A 1 87 ? -3.607 -4.877 -12.703 1.00 84.81 87 ASP A C 1
ATOM 661 O O . ASP A 1 87 ? -4.354 -4.978 -13.676 1.00 84.81 87 ASP A O 1
ATOM 665 N N . ALA A 1 88 ? -4.033 -4.388 -11.536 1.00 81.50 88 ALA A N 1
ATOM 666 C CA . ALA A 1 88 ? -5.374 -3.872 -11.288 1.00 81.50 88 ALA A CA 1
ATOM 667 C C . ALA A 1 88 ? -5.576 -2.397 -11.710 1.00 81.50 88 ALA A C 1
ATOM 669 O O . ALA A 1 88 ? -6.636 -1.817 -11.484 1.00 81.50 88 ALA A O 1
ATOM 670 N N . GLY A 1 89 ? -4.575 -1.770 -12.338 1.00 80.62 89 GLY A N 1
ATOM 671 C CA . GLY A 1 89 ? -4.653 -0.409 -12.877 1.00 80.62 89 GLY A CA 1
ATOM 672 C C . GLY A 1 89 ? -4.225 0.700 -11.911 1.00 80.62 89 GLY A C 1
ATOM 673 O O . GLY A 1 89 ? -4.238 1.873 -12.290 1.00 80.62 89 GLY A O 1
ATOM 674 N N . TYR A 1 90 ? -3.782 0.372 -10.695 1.00 81.88 90 TYR A N 1
ATOM 675 C CA . TYR A 1 90 ? -3.251 1.340 -9.732 1.00 81.88 90 TYR A CA 1
ATOM 676 C C . TYR A 1 90 ? -1.760 1.618 -9.976 1.00 81.88 90 TYR A C 1
ATOM 678 O O . TYR A 1 90 ? -0.887 1.363 -9.148 1.00 81.88 90 TYR A O 1
ATOM 686 N N . ALA A 1 91 ? -1.461 2.177 -11.150 1.00 79.12 91 ALA A N 1
ATOM 687 C CA . ALA A 1 91 ? -0.095 2.442 -11.604 1.00 79.12 91 ALA A CA 1
ATOM 688 C C . ALA A 1 91 ? 0.688 3.434 -10.717 1.00 79.12 91 ALA A C 1
ATOM 690 O O . ALA A 1 91 ? 1.915 3.471 -10.791 1.00 79.12 91 ALA A O 1
ATOM 691 N N . GLN A 1 92 ? 0.017 4.224 -9.866 1.00 80.12 92 GLN A N 1
ATOM 692 C CA . GLN A 1 92 ? 0.680 5.162 -8.947 1.00 80.12 92 GLN A CA 1
ATOM 693 C C . GLN A 1 92 ? 1.603 4.457 -7.945 1.00 80.12 92 GLN A C 1
ATOM 695 O O . GLN A 1 92 ? 2.633 5.017 -7.576 1.00 80.12 92 GLN A O 1
ATOM 700 N N . THR A 1 93 ? 1.313 3.200 -7.598 1.00 84.00 93 THR A N 1
ATOM 701 C CA . THR A 1 93 ? 2.142 2.414 -6.673 1.00 84.00 93 THR A CA 1
ATOM 702 C C . THR A 1 93 ? 3.548 2.102 -7.213 1.00 84.00 93 THR A C 1
ATOM 704 O O . THR A 1 93 ? 4.440 1.703 -6.469 1.00 84.00 93 THR A O 1
ATOM 707 N N . LEU A 1 94 ? 3.783 2.316 -8.513 1.00 85.62 94 LEU A N 1
ATOM 708 C CA . LEU A 1 94 ? 5.093 2.158 -9.142 1.00 85.62 94 LEU A CA 1
ATOM 709 C C . LEU A 1 94 ? 6.132 3.130 -8.556 1.00 85.62 94 LEU A C 1
ATOM 711 O O . LEU A 1 94 ? 7.316 2.799 -8.484 1.00 85.62 94 LEU A O 1
ATOM 715 N N . PHE A 1 95 ? 5.705 4.312 -8.097 1.00 85.25 95 PHE A N 1
ATOM 716 C CA . PHE A 1 95 ? 6.594 5.252 -7.411 1.00 85.25 95 PHE A CA 1
ATOM 717 C C . PHE A 1 95 ? 6.991 4.756 -6.019 1.00 85.25 95 PHE A C 1
ATOM 719 O O . PHE A 1 95 ? 8.167 4.859 -5.664 1.00 85.25 95 PHE A O 1
ATOM 726 N N . ASP A 1 96 ? 6.052 4.164 -5.278 1.00 84.88 96 ASP A N 1
ATOM 727 C CA . ASP A 1 96 ? 6.312 3.581 -3.956 1.00 84.88 96 ASP A CA 1
ATOM 728 C C . ASP A 1 96 ? 7.271 2.393 -4.074 1.00 84.88 96 ASP A C 1
ATOM 730 O O . ASP A 1 96 ? 8.283 2.327 -3.376 1.00 84.88 96 ASP A O 1
ATOM 734 N N . MET A 1 97 ? 7.027 1.516 -5.052 1.00 84.88 97 MET A N 1
ATOM 735 C CA . MET A 1 97 ? 7.899 0.383 -5.355 1.00 84.88 97 MET A CA 1
ATOM 736 C C . MET A 1 97 ? 9.321 0.838 -5.727 1.00 84.88 97 MET A C 1
ATOM 738 O O . MET A 1 97 ? 10.307 0.249 -5.275 1.00 84.88 97 MET A O 1
ATOM 742 N N . ALA A 1 98 ? 9.456 1.914 -6.512 1.00 87.31 98 ALA A N 1
ATOM 743 C CA . ALA A 1 98 ? 10.761 2.491 -6.826 1.00 87.31 98 ALA A CA 1
ATOM 744 C C . ALA A 1 98 ? 11.451 3.057 -5.573 1.00 87.31 98 ALA A C 1
ATOM 746 O O . ALA A 1 98 ? 12.641 2.816 -5.377 1.00 87.31 98 ALA A O 1
ATOM 747 N N . ALA A 1 99 ? 10.722 3.770 -4.711 1.00 87.69 99 ALA A N 1
ATOM 748 C CA . ALA A 1 99 ? 11.264 4.313 -3.466 1.00 87.69 99 ALA A CA 1
ATOM 749 C C . ALA A 1 99 ? 11.736 3.204 -2.509 1.00 87.69 99 ALA A C 1
ATOM 751 O O . ALA A 1 99 ? 12.800 3.318 -1.895 1.00 87.69 99 ALA A O 1
ATOM 752 N N . PHE A 1 100 ? 10.997 2.096 -2.417 1.00 84.31 100 PHE A N 1
ATOM 753 C CA . PHE A 1 100 ? 11.417 0.933 -1.638 1.00 84.31 100 PHE A CA 1
ATOM 754 C C . PHE A 1 100 ? 12.682 0.289 -2.195 1.00 84.31 100 PHE A C 1
ATOM 756 O O . PHE A 1 100 ? 13.603 0.006 -1.430 1.00 84.31 100 PHE A O 1
ATOM 763 N N . ARG A 1 101 ? 12.806 0.157 -3.519 1.00 83.12 101 ARG A N 1
ATOM 764 C CA . ARG A 1 101 ? 14.043 -0.341 -4.136 1.00 83.12 101 ARG A CA 1
ATOM 765 C C . ARG A 1 101 ? 15.259 0.518 -3.816 1.00 83.12 101 ARG A C 1
ATOM 767 O O . ARG A 1 101 ? 16.292 -0.043 -3.466 1.00 83.12 101 ARG A O 1
ATOM 774 N N . GLU A 1 102 ? 15.141 1.847 -3.835 1.00 86.69 102 GLU A N 1
ATOM 775 C CA . GLU A 1 102 ? 16.238 2.722 -3.385 1.00 86.69 102 GLU A CA 1
ATOM 776 C C . GLU A 1 102 ? 16.607 2.457 -1.930 1.00 86.69 102 GLU A C 1
ATOM 778 O O . GLU A 1 102 ? 17.782 2.320 -1.598 1.00 86.69 102 GLU A O 1
ATOM 783 N N . ARG A 1 103 ? 15.601 2.323 -1.062 1.00 84.88 103 ARG A N 1
ATOM 784 C CA . ARG A 1 103 ? 15.808 2.057 0.365 1.00 84.88 103 ARG A CA 1
ATOM 785 C C . ARG A 1 103 ? 16.435 0.682 0.623 1.00 84.88 103 ARG A C 1
ATOM 787 O O . ARG A 1 103 ? 17.150 0.524 1.608 1.00 84.88 103 ARG A O 1
ATOM 794 N N . GLY A 1 104 ? 16.193 -0.282 -0.265 1.00 82.12 104 GLY A N 1
ATOM 795 C CA . GLY A 1 104 ? 16.834 -1.598 -0.298 1.00 82.12 104 GLY A CA 1
ATOM 796 C C . GLY A 1 104 ? 18.196 -1.638 -1.004 1.00 82.12 104 GLY A C 1
ATOM 797 O O . GLY A 1 104 ? 18.806 -2.703 -1.059 1.00 82.12 104 GLY A O 1
ATOM 798 N N . GLY A 1 105 ? 18.686 -0.511 -1.538 1.00 85.25 105 GLY A N 1
ATOM 799 C CA . GLY A 1 105 ? 19.986 -0.399 -2.213 1.00 85.25 105 GLY A CA 1
ATOM 800 C C . GLY A 1 105 ? 19.980 -0.666 -3.726 1.00 85.25 105 GLY A C 1
ATOM 801 O O . GLY A 1 105 ? 21.038 -0.626 -4.350 1.00 85.25 105 GLY A O 1
ATOM 802 N N . ASP A 1 106 ? 18.820 -0.901 -4.345 1.00 85.44 106 ASP A N 1
ATOM 803 C CA . ASP A 1 106 ? 18.658 -1.049 -5.801 1.00 85.44 106 ASP A CA 1
ATOM 804 C C . ASP A 1 106 ? 18.312 0.297 -6.467 1.00 85.44 106 ASP A C 1
ATOM 806 O O . ASP A 1 106 ? 17.245 0.493 -7.060 1.00 85.44 106 ASP A O 1
ATOM 810 N N . GLU A 1 107 ? 19.237 1.255 -6.371 1.00 87.62 107 GLU A N 1
ATOM 811 C CA . GLU A 1 107 ? 19.081 2.591 -6.968 1.00 87.62 107 GLU A CA 1
ATOM 812 C C . GLU A 1 107 ? 18.916 2.538 -8.493 1.00 87.62 107 GLU A C 1
ATOM 814 O O . GLU A 1 107 ? 18.160 3.311 -9.088 1.00 87.62 107 GLU A O 1
ATOM 819 N N . GLU A 1 108 ? 19.631 1.626 -9.154 1.00 86.44 108 GLU A N 1
ATOM 820 C CA . GLU A 1 108 ? 19.578 1.487 -10.606 1.00 86.44 108 GLU A CA 1
ATOM 821 C C . GLU A 1 108 ? 18.218 0.929 -11.055 1.00 86.44 108 GLU A C 1
ATOM 823 O O . GLU A 1 108 ? 17.633 1.425 -12.023 1.00 86.44 108 GLU A O 1
ATOM 828 N N . GLY A 1 109 ? 17.681 -0.070 -10.346 1.00 85.06 109 GLY A N 1
ATOM 829 C CA . GLY A 1 109 ? 16.338 -0.591 -10.580 1.00 85.06 109 GLY A CA 1
ATOM 830 C C . GLY A 1 109 ? 15.262 0.462 -10.353 1.00 85.06 109 GLY A C 1
ATOM 831 O O . GLY A 1 109 ? 14.415 0.645 -11.228 1.00 85.06 109 GLY A O 1
ATOM 832 N N . ALA A 1 110 ? 15.343 1.224 -9.261 1.00 87.94 110 ALA A N 1
ATOM 833 C CA . ALA A 1 110 ? 14.425 2.327 -8.987 1.00 87.94 110 ALA A CA 1
ATOM 834 C C . ALA A 1 110 ? 14.472 3.423 -10.062 1.00 87.94 110 ALA A C 1
ATOM 836 O O . ALA A 1 110 ? 13.437 3.899 -10.538 1.00 87.94 110 ALA A O 1
ATOM 837 N N . ARG A 1 111 ? 15.676 3.809 -10.503 1.00 87.81 111 ARG A N 1
ATOM 838 C CA . ARG A 1 111 ? 15.858 4.802 -11.570 1.00 87.81 111 ARG A CA 1
ATOM 839 C C . ARG A 1 111 ? 15.259 4.326 -12.887 1.00 87.81 111 ARG A C 1
ATOM 841 O O . ARG A 1 111 ? 14.572 5.101 -13.551 1.00 87.81 111 ARG A O 1
ATOM 848 N N . ARG A 1 112 ? 15.501 3.067 -13.266 1.00 86.69 112 ARG A N 1
ATOM 849 C CA . ARG A 1 112 ? 14.911 2.475 -14.476 1.00 86.69 112 ARG A CA 1
ATOM 850 C C . ARG A 1 112 ? 13.397 2.420 -14.383 1.00 86.69 112 ARG A C 1
ATOM 852 O O . ARG A 1 112 ? 12.739 2.836 -15.325 1.00 86.69 112 ARG A O 1
ATOM 859 N N . MET A 1 113 ? 12.860 1.994 -13.245 1.00 87.31 113 MET A N 1
ATOM 860 C CA . MET A 1 113 ? 11.421 1.915 -13.018 1.00 87.31 113 MET A CA 1
ATOM 861 C C . MET A 1 113 ? 10.758 3.288 -13.176 1.00 87.31 113 MET A C 1
ATOM 863 O O . MET A 1 113 ? 9.807 3.420 -13.937 1.00 87.31 113 MET A O 1
ATOM 867 N N . ARG A 1 114 ? 11.316 4.346 -12.575 1.00 85.75 114 ARG A N 1
ATOM 868 C CA . ARG A 1 114 ? 10.792 5.715 -12.748 1.00 85.75 114 ARG A CA 1
ATOM 869 C C . ARG A 1 114 ? 10.925 6.255 -14.169 1.00 85.75 114 ARG A C 1
ATOM 871 O O . ARG A 1 114 ? 10.125 7.091 -14.576 1.00 85.75 114 ARG A O 1
ATOM 878 N N . ARG A 1 115 ? 11.950 5.829 -14.911 1.00 86.75 115 ARG A N 1
ATOM 879 C CA . ARG A 1 115 ? 12.243 6.350 -16.254 1.00 86.75 115 ARG A CA 1
ATOM 880 C C . ARG A 1 115 ? 11.507 5.608 -17.369 1.00 86.75 115 ARG A C 1
ATOM 882 O O . ARG A 1 115 ? 11.139 6.234 -18.357 1.00 86.75 115 ARG A O 1
ATOM 889 N N . PHE A 1 116 ? 11.342 4.298 -17.232 1.00 86.06 116 PHE A N 1
ATOM 890 C CA . PHE A 1 116 ? 10.868 3.407 -18.292 1.00 86.06 116 PHE A CA 1
ATOM 891 C C . PHE A 1 116 ? 9.633 2.589 -17.891 1.00 86.06 116 PHE A C 1
ATOM 893 O O . PHE A 1 116 ? 9.025 1.959 -18.750 1.00 86.06 116 PHE A O 1
ATOM 900 N N . GLY A 1 117 ? 9.235 2.605 -16.616 1.00 84.88 117 GLY A N 1
ATOM 901 C CA . GLY A 1 117 ? 8.139 1.790 -16.098 1.00 84.88 117 GLY A CA 1
ATOM 902 C C . GLY A 1 117 ? 8.547 0.339 -15.841 1.00 84.88 117 GLY A C 1
ATOM 903 O O . GLY A 1 117 ? 9.721 0.029 -15.615 1.00 84.88 117 GLY A O 1
ATOM 904 N N . LEU A 1 118 ? 7.559 -0.554 -15.865 1.00 83.12 118 LEU A N 1
ATOM 905 C CA . LEU A 1 118 ? 7.738 -1.999 -15.736 1.00 83.12 118 LEU A CA 1
ATOM 906 C C . LEU A 1 118 ? 7.538 -2.694 -17.085 1.00 83.12 118 LEU A C 1
ATOM 908 O O . LEU A 1 118 ? 6.686 -2.304 -17.882 1.00 83.12 118 LEU A O 1
ATOM 912 N N . ALA A 1 119 ? 8.310 -3.747 -17.326 1.00 83.81 119 ALA A N 1
ATOM 913 C CA . ALA A 1 119 ? 8.036 -4.718 -18.373 1.00 83.81 119 ALA A CA 1
ATOM 914 C C . ALA A 1 119 ? 6.897 -5.664 -17.947 1.00 83.81 119 ALA A C 1
ATOM 916 O O . ALA A 1 119 ? 6.532 -5.739 -16.774 1.00 83.81 119 ALA A O 1
ATOM 917 N N . ALA A 1 120 ? 6.350 -6.430 -18.898 1.00 75.38 120 ALA A N 1
ATOM 918 C CA . ALA A 1 120 ? 5.245 -7.365 -18.644 1.00 75.38 120 ALA A CA 1
ATOM 919 C C . ALA A 1 120 ? 5.580 -8.457 -17.604 1.00 75.38 120 ALA A C 1
ATOM 921 O O . ALA A 1 120 ? 4.691 -9.030 -16.978 1.00 75.38 120 ALA A O 1
ATOM 922 N N . ASP A 1 121 ? 6.866 -8.747 -17.401 1.00 76.69 121 ASP A N 1
ATOM 923 C CA . ASP A 1 121 ? 7.344 -9.683 -16.383 1.00 76.69 121 ASP A CA 1
ATOM 924 C C . ASP A 1 121 ? 7.459 -9.061 -14.978 1.00 76.69 121 ASP A C 1
ATOM 926 O O . ASP A 1 121 ? 7.735 -9.789 -14.022 1.00 76.69 121 ASP A O 1
ATOM 930 N N . GLY A 1 122 ? 7.193 -7.759 -14.831 1.00 73.62 122 GLY A N 1
ATOM 931 C CA . GLY A 1 122 ? 7.305 -7.003 -13.582 1.00 73.62 122 GLY A CA 1
ATOM 932 C C . GLY A 1 122 ? 8.713 -6.475 -13.290 1.00 73.62 122 GLY A C 1
ATOM 933 O O . GLY A 1 122 ? 8.932 -5.890 -12.231 1.00 73.62 122 GLY A O 1
ATOM 934 N N . SER A 1 123 ? 9.677 -6.662 -14.197 1.00 82.06 123 SER A N 1
ATOM 935 C CA . SER A 1 123 ? 11.019 -6.086 -14.065 1.00 82.06 123 SER A CA 1
ATOM 936 C C . SER A 1 123 ? 11.055 -4.620 -14.525 1.00 82.06 123 SER A C 1
ATOM 938 O O . SER A 1 123 ? 10.244 -4.226 -15.365 1.00 82.06 123 SER A O 1
ATOM 940 N N . PRO A 1 124 ? 11.981 -3.778 -14.020 1.00 83.06 124 PRO A N 1
ATOM 941 C CA . PRO A 1 124 ? 12.163 -2.429 -14.549 1.00 83.06 124 PRO A CA 1
ATOM 942 C C . PRO A 1 124 ? 12.435 -2.477 -16.055 1.00 83.06 124 PRO A C 1
ATOM 944 O O . PRO A 1 124 ? 13.372 -3.149 -16.498 1.00 83.06 124 PRO A O 1
ATOM 947 N N . ALA A 1 125 ? 11.631 -1.758 -16.835 1.00 84.50 125 ALA A N 1
ATOM 948 C CA . ALA A 1 125 ? 11.738 -1.781 -18.283 1.00 84.50 125 ALA A CA 1
ATOM 949 C C . ALA A 1 125 ? 13.116 -1.282 -18.750 1.00 84.50 125 ALA A C 1
ATOM 951 O O . ALA A 1 125 ? 13.762 -0.425 -18.132 1.00 84.50 125 ALA A O 1
ATOM 952 N N . LYS A 1 126 ? 13.579 -1.854 -19.862 1.00 84.00 126 LYS A N 1
ATOM 953 C CA . LYS A 1 126 ? 14.826 -1.449 -20.512 1.00 84.00 126 LYS A CA 1
ATOM 954 C C . LYS A 1 126 ? 14.595 -0.185 -21.350 1.00 84.00 126 LYS A C 1
ATOM 956 O O . LYS A 1 126 ? 13.467 0.047 -21.787 1.00 84.00 126 LYS A O 1
ATOM 961 N N . PRO A 1 127 ? 15.647 0.614 -21.606 1.00 82.88 127 PRO A N 1
ATOM 962 C CA . PRO A 1 127 ? 15.570 1.685 -22.589 1.00 82.88 127 PRO A CA 1
ATOM 963 C C . PRO A 1 127 ? 15.070 1.133 -23.926 1.00 82.88 127 PRO A C 1
ATOM 965 O O . PRO A 1 127 ? 15.508 0.063 -24.349 1.00 82.88 127 PRO A O 1
ATOM 968 N N . TRP A 1 128 ? 14.174 1.858 -24.590 1.00 75.00 128 TRP A N 1
ATOM 969 C CA . TRP A 1 128 ? 13.844 1.579 -25.984 1.00 75.00 128 TRP A CA 1
ATOM 970 C C . TRP A 1 128 ? 15.097 1.822 -26.827 1.00 75.00 128 TRP A C 1
ATOM 972 O O . TRP A 1 128 ? 15.595 2.947 -26.889 1.00 75.00 128 TRP A O 1
ATOM 982 N N . GLU A 1 129 ? 15.632 0.757 -27.424 1.00 75.25 129 GLU A N 1
ATOM 983 C CA . GLU A 1 129 ? 16.694 0.879 -28.420 1.00 75.25 129 GLU A CA 1
ATOM 984 C C . GLU A 1 129 ? 16.090 1.523 -29.675 1.00 75.25 129 GLU A C 1
ATOM 986 O O . GLU A 1 129 ? 15.136 0.996 -30.251 1.00 75.25 129 GLU A O 1
ATOM 991 N N . THR A 1 130 ? 16.588 2.711 -30.025 1.00 59.12 130 THR A N 1
ATOM 992 C CA . THR A 1 130 ? 16.264 3.454 -31.255 1.00 59.12 130 THR A CA 1
ATOM 993 C C . THR A 1 130 ? 17.213 3.093 -32.377 1.00 59.12 130 THR A C 1
ATOM 995 O O . THR A 1 130 ? 18.431 3.062 -32.083 1.00 59.12 130 THR A O 1
#

Radius of gyration: 17.61 Å; chains: 1; bounding box: 43×16×65 Å

Secondary structure (DSSP, 8-state):
-HHHHHHHHHHHHHHHHHHHHHHTT-HHHHHHHHHHHHHTT-HHHHHHHHHHHHHTT-THHHHHHHHHHHHTT-HHHHHHHHHHHHHTT-TTHHHHHHHHHHHTT-HHHHHHHHHH-B-TTSSBPPP---

Sequence (130 aa):
MARSRQEAGNLQGAERLHQQAIDAGCSDSLGDLAGLREEAGDLQGAERLYRRSADAGYHHALGELARLRWEAGDPQEAEGLHRQAIDAGYAQTLFDMAAFRERGGDEEGARRMRRFGLAADGSPAKPWET

pLDDT: mean 79.43, std 11.94, range [47.22, 91.38]